Protein AF-A0A350WQW7-F1 (afdb_monomer_lite)

Radius of gyration: 20.15 Å; chains: 1; bounding box: 38×50×71 Å

Foldseek 3Di:
DDDDPQQVVLLVVLVVVLVVVVPCSLVLLVVLVVVCCVVPVDPPVRLLVVLLVVLQVVCVVVPNPPPPPPDDPVRSVVSSSVSSSSVSSNSCSVPHHNVVSVVSVVVSVVVVVVVVVVPPPPPVPPDDD

Structure (mmCIF, N/CA/C/O backbone):
data_AF-A0A350WQW7-F1
#
_entry.id   AF-A0A350WQW7-F1
#
loop_
_atom_site.group_PDB
_atom_site.id
_atom_site.type_symbol
_atom_site.label_atom_id
_atom_site.label_alt_id
_atom_site.label_comp_id
_atom_site.label_asym_id
_atom_site.label_entity_id
_atom_site.label_seq_id
_atom_site.pdbx_PDB_ins_code
_atom_site.Cartn_x
_atom_site.Cartn_y
_atom_site.Cartn_z
_atom_site.occupancy
_atom_site.B_iso_or_equiv
_atom_site.auth_seq_id
_atom_site.auth_comp_id
_atom_site.auth_asym_id
_atom_site.auth_atom_id
_atom_site.pdbx_PDB_model_num
ATOM 1 N N . MET A 1 1 ? -18.948 26.414 -5.361 1.00 32.97 1 MET A N 1
ATOM 2 C CA . MET A 1 1 ? -18.818 25.333 -4.365 1.00 32.97 1 MET A CA 1
ATOM 3 C C . MET A 1 1 ? -17.499 24.637 -4.635 1.00 32.97 1 MET A C 1
ATOM 5 O O . MET A 1 1 ? -17.337 24.080 -5.711 1.00 32.97 1 MET A O 1
ATOM 9 N N . THR A 1 2 ? -16.522 24.781 -3.748 1.00 39.31 2 THR A N 1
ATOM 10 C CA . THR A 1 2 ? -15.232 24.093 -3.848 1.00 39.31 2 THR A CA 1
ATOM 11 C C . THR A 1 2 ? -15.436 22.650 -3.403 1.00 39.31 2 THR A C 1
ATOM 13 O O . THR A 1 2 ? -15.809 22.400 -2.259 1.00 39.31 2 THR A O 1
ATOM 16 N N . PHE A 1 3 ? -15.275 21.705 -4.331 1.00 40.31 3 PHE A N 1
ATOM 17 C CA . PHE A 1 3 ? -15.280 20.280 -4.011 1.00 40.31 3 PHE A CA 1
ATOM 18 C C . PHE A 1 3 ? -14.200 20.004 -2.960 1.00 40.31 3 PHE A C 1
ATOM 20 O O . PHE A 1 3 ? -13.123 20.602 -3.027 1.00 40.31 3 PHE A O 1
ATOM 27 N N . PRO A 1 4 ? -14.477 19.154 -1.965 1.00 44.84 4 PRO A N 1
ATOM 28 C CA . PRO A 1 4 ? -13.563 18.982 -0.855 1.00 44.84 4 PRO A CA 1
ATOM 29 C C . PRO A 1 4 ? -12.287 18.282 -1.355 1.00 44.84 4 PRO A C 1
ATOM 31 O O . PRO A 1 4 ? -12.344 17.310 -2.108 1.00 44.84 4 PRO A O 1
ATOM 34 N N . SER A 1 5 ? -11.132 18.788 -0.920 1.00 56.12 5 SER A N 1
ATOM 35 C CA . SER A 1 5 ? -9.756 18.330 -1.196 1.00 56.12 5 SER A CA 1
ATOM 36 C C . SER A 1 5 ? -9.426 16.936 -0.636 1.00 56.12 5 SER A C 1
ATOM 38 O O . SER A 1 5 ? -8.255 16.591 -0.483 1.00 56.12 5 SER A O 1
ATOM 40 N N . ILE A 1 6 ? -10.457 16.124 -0.355 1.00 53.62 6 ILE A N 1
ATOM 41 C CA . ILE A 1 6 ? -10.444 14.873 0.426 1.00 53.62 6 ILE A CA 1
ATOM 42 C C . ILE A 1 6 ? -9.316 13.940 -0.011 1.00 53.62 6 ILE A C 1
ATOM 44 O O . ILE A 1 6 ? -8.699 13.279 0.815 1.00 53.62 6 ILE A O 1
ATOM 48 N N . SER A 1 7 ? -9.017 13.914 -1.306 1.00 59.28 7 SER A N 1
ATOM 49 C CA . SER A 1 7 ? -7.996 13.047 -1.875 1.00 59.28 7 SER A CA 1
ATOM 50 C C . SER A 1 7 ? -6.568 13.409 -1.435 1.00 59.28 7 SER A C 1
ATOM 52 O O . SER A 1 7 ? -5.855 12.542 -0.935 1.00 59.28 7 SER A O 1
ATOM 54 N N . ALA A 1 8 ? -6.135 14.665 -1.571 1.00 68.88 8 ALA A N 1
ATOM 55 C CA . ALA A 1 8 ? -4.753 15.037 -1.258 1.00 68.88 8 ALA A CA 1
ATOM 56 C C . ALA A 1 8 ? -4.488 15.000 0.255 1.00 68.88 8 ALA A C 1
ATOM 58 O O . ALA A 1 8 ? -3.455 14.490 0.695 1.00 68.88 8 ALA A O 1
ATOM 59 N N . ASP A 1 9 ? -5.456 15.467 1.047 1.00 83.00 9 ASP A N 1
ATOM 60 C CA . ASP A 1 9 ? -5.330 15.519 2.503 1.00 83.00 9 ASP A CA 1
ATOM 61 C C . ASP A 1 9 ? -5.293 14.111 3.113 1.00 83.00 9 ASP A C 1
ATOM 63 O O . ASP A 1 9 ? -4.450 13.829 3.966 1.00 83.00 9 ASP A O 1
ATOM 67 N N . ASN A 1 10 ? -6.133 13.182 2.637 1.00 86.81 10 ASN A N 1
ATOM 68 C CA . ASN A 1 10 ? -6.117 11.800 3.124 1.00 86.81 10 ASN A CA 1
ATOM 69 C C . ASN A 1 10 ? -4.840 11.056 2.730 1.00 86.81 10 ASN A C 1
ATOM 71 O O . ASN A 1 10 ? -4.308 10.304 3.546 1.00 86.81 10 ASN A O 1
ATOM 75 N N . VAL A 1 11 ? -4.324 11.282 1.517 1.00 89.31 11 VAL A N 1
ATOM 76 C CA . VAL A 1 11 ? -3.051 10.691 1.073 1.00 89.31 11 VAL A CA 1
ATOM 77 C C . VAL A 1 11 ? -1.920 11.113 2.004 1.00 89.31 11 VAL A C 1
ATOM 79 O O . VAL A 1 11 ? -1.189 10.259 2.508 1.00 89.31 11 VAL A O 1
ATOM 82 N N . ILE A 1 12 ? -1.795 12.417 2.268 1.00 91.00 12 ILE A N 1
ATOM 83 C CA . ILE A 1 12 ? -0.742 12.946 3.139 1.00 91.00 12 ILE A CA 1
ATOM 84 C C . ILE A 1 12 ? -0.913 12.410 4.562 1.00 91.00 12 ILE A C 1
ATOM 86 O O . ILE A 1 12 ? 0.061 11.945 5.152 1.00 91.00 12 ILE A O 1
ATOM 90 N N . LYS A 1 13 ? -2.138 12.405 5.104 1.00 93.31 13 LYS A N 1
ATOM 91 C CA . LYS A 1 13 ? -2.411 11.860 6.442 1.00 93.31 13 LYS A CA 1
ATOM 92 C C . LYS A 1 13 ? -1.998 10.393 6.552 1.00 93.31 13 LYS A C 1
ATOM 94 O O . LYS A 1 13 ? -1.249 10.054 7.461 1.00 93.31 13 LYS A O 1
ATOM 99 N N . ILE A 1 14 ? -2.414 9.539 5.616 1.00 94.19 14 ILE A N 1
ATOM 100 C CA . ILE A 1 14 ? -2.062 8.110 5.624 1.00 94.19 14 ILE A CA 1
ATOM 101 C C . ILE A 1 14 ? -0.546 7.919 5.523 1.00 94.19 14 ILE A C 1
ATOM 103 O O . ILE A 1 14 ? 0.018 7.145 6.297 1.00 94.19 14 ILE A O 1
ATOM 107 N N . LEU A 1 15 ? 0.130 8.648 4.630 1.00 92.88 15 LEU A N 1
ATOM 108 C CA . LEU A 1 15 ? 1.584 8.567 4.471 1.00 92.88 15 LEU A CA 1
ATOM 109 C C . LEU A 1 15 ? 2.320 8.950 5.766 1.00 92.88 15 LEU A C 1
ATOM 111 O O . LEU A 1 15 ? 3.207 8.220 6.216 1.00 92.88 15 LEU A O 1
ATOM 115 N N . LEU A 1 16 ? 1.933 10.074 6.379 1.00 94.31 16 LEU A N 1
ATOM 116 C CA . LEU A 1 16 ? 2.516 10.563 7.631 1.00 94.31 16 LEU A CA 1
ATOM 117 C C . LEU A 1 16 ? 2.202 9.651 8.819 1.00 94.31 16 LEU A C 1
ATOM 119 O O . LEU A 1 16 ? 3.017 9.529 9.729 1.00 94.31 16 LEU A O 1
ATOM 123 N N . SER A 1 17 ? 1.040 9.006 8.841 1.00 94.69 17 SER A N 1
ATOM 124 C CA . SER A 1 17 ? 0.715 8.038 9.885 1.00 94.69 17 SER A CA 1
ATOM 125 C C . SER A 1 17 ? 1.498 6.744 9.708 1.00 94.69 17 SER A C 1
ATOM 127 O O . SER A 1 17 ? 2.058 6.239 10.674 1.00 94.69 17 SER A O 1
ATOM 129 N N . LEU A 1 18 ? 1.602 6.207 8.489 1.00 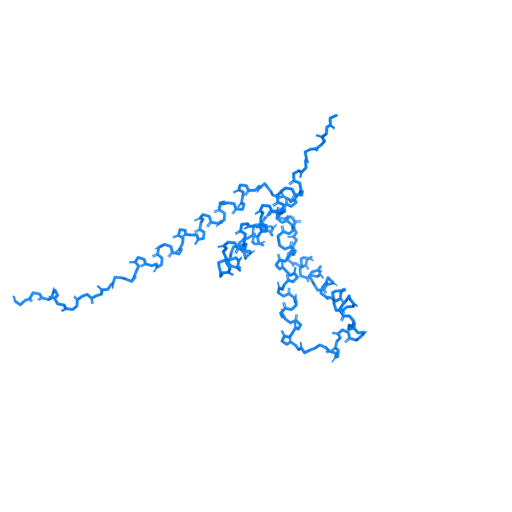95.69 18 LEU A N 1
ATOM 130 C CA . LEU A 1 18 ? 2.363 4.983 8.224 1.00 95.69 18 LEU A CA 1
ATOM 131 C C . LEU A 1 18 ? 3.859 5.146 8.529 1.00 95.69 18 LEU A C 1
ATOM 133 O O . LEU A 1 18 ? 4.479 4.190 9.000 1.00 95.69 18 LEU A O 1
ATOM 137 N N . SER A 1 19 ? 4.431 6.340 8.330 1.00 94.56 19 SER A N 1
ATOM 138 C CA . SER A 1 19 ? 5.834 6.620 8.669 1.00 94.56 19 SER A CA 1
ATOM 139 C C . SER A 1 19 ? 6.112 6.591 10.179 1.00 94.56 19 SER A C 1
ATOM 141 O O . SER A 1 19 ? 7.218 6.238 10.584 1.00 94.56 19 SER A O 1
ATOM 143 N N . GLN A 1 20 ? 5.105 6.857 11.019 1.00 94.75 20 GLN A N 1
ATOM 144 C CA . GLN A 1 20 ? 5.196 6.723 12.481 1.00 94.75 20 GLN A CA 1
ATOM 145 C C . GLN A 1 20 ? 5.209 5.254 12.943 1.00 94.75 20 GLN A C 1
ATOM 147 O O . GLN A 1 20 ? 5.525 4.965 14.097 1.00 94.75 20 GLN A O 1
ATOM 152 N N . TYR A 1 21 ? 4.916 4.309 12.044 1.00 94.31 21 TYR A N 1
ATOM 153 C CA . TYR A 1 21 ? 4.847 2.876 12.326 1.00 94.31 21 TYR A CA 1
ATOM 154 C C . TYR A 1 21 ? 5.781 2.061 11.413 1.00 94.31 21 TYR A C 1
ATOM 156 O O . TYR A 1 21 ? 5.314 1.165 10.711 1.00 94.31 21 TYR A O 1
ATOM 164 N N . PRO A 1 22 ? 7.108 2.281 11.420 1.00 91.31 22 PRO A N 1
ATOM 165 C CA . PRO A 1 22 ? 8.022 1.731 10.411 1.00 91.31 22 PRO A CA 1
ATOM 166 C C . PRO A 1 22 ? 7.981 0.200 10.294 1.00 91.31 22 PRO A C 1
ATOM 168 O O . PRO A 1 22 ? 8.004 -0.332 9.190 1.00 91.31 22 PRO A O 1
ATOM 171 N N . ILE A 1 23 ? 7.840 -0.516 11.413 1.00 91.31 23 ILE A N 1
ATOM 172 C CA . ILE A 1 23 ? 7.762 -1.987 11.420 1.00 91.31 23 ILE A CA 1
ATOM 173 C C . ILE A 1 23 ? 6.322 -2.485 11.214 1.00 91.31 23 ILE A C 1
ATOM 175 O O . ILE A 1 23 ? 6.083 -3.468 10.512 1.00 91.31 23 ILE A O 1
ATOM 179 N N . LEU A 1 24 ? 5.343 -1.808 11.822 1.00 93.44 24 LEU A N 1
ATOM 180 C CA . LEU A 1 24 ? 3.942 -2.242 11.813 1.00 93.44 24 LEU A CA 1
ATOM 181 C C . LEU A 1 24 ? 3.219 -1.879 10.504 1.00 93.44 24 LEU A C 1
ATOM 183 O O . LEU A 1 24 ? 2.257 -2.554 10.139 1.00 93.44 24 LEU A O 1
ATOM 187 N N . SER A 1 25 ? 3.710 -0.882 9.767 1.00 95.25 25 SER A N 1
ATOM 188 C CA . SER A 1 25 ? 3.170 -0.404 8.487 1.00 95.25 25 SER A CA 1
ATOM 189 C C . SER A 1 25 ? 2.956 -1.538 7.486 1.00 95.25 25 SER A C 1
ATOM 191 O O . SER A 1 25 ? 1.900 -1.614 6.863 1.00 95.25 25 SER A O 1
ATOM 193 N N . ARG A 1 26 ? 3.886 -2.498 7.407 1.00 94.06 26 ARG A N 1
ATOM 194 C CA . ARG A 1 26 ? 3.761 -3.680 6.539 1.00 94.06 26 ARG A CA 1
ATOM 195 C C . ARG A 1 26 ? 2.521 -4.514 6.869 1.00 94.06 26 ARG A C 1
ATOM 197 O O . ARG A 1 26 ? 1.818 -4.979 5.971 1.00 94.06 26 ARG A O 1
ATOM 204 N N . ARG A 1 27 ? 2.236 -4.704 8.162 1.00 94.50 27 ARG A N 1
ATOM 205 C CA . ARG A 1 27 ? 1.051 -5.438 8.634 1.00 94.50 27 ARG A CA 1
ATOM 206 C C . ARG A 1 27 ? -0.217 -4.606 8.437 1.00 94.50 27 ARG A C 1
ATOM 208 O O . ARG A 1 27 ? -1.211 -5.151 7.973 1.00 94.50 27 ARG A O 1
ATOM 215 N N . ILE A 1 28 ? -0.168 -3.300 8.705 1.00 96.69 28 ILE A N 1
ATOM 216 C CA . ILE A 1 28 ? -1.282 -2.372 8.450 1.00 96.69 28 ILE A CA 1
ATOM 217 C C . ILE A 1 28 ? -1.685 -2.423 6.968 1.00 96.69 28 ILE A C 1
ATOM 219 O O . ILE A 1 28 ? -2.839 -2.716 6.660 1.00 96.69 28 ILE A O 1
ATOM 223 N N . ARG A 1 29 ? -0.728 -2.276 6.042 1.00 97.50 29 ARG A N 1
ATOM 224 C CA . ARG A 1 29 ? -0.968 -2.353 4.591 1.00 97.50 29 ARG A CA 1
ATOM 225 C C . ARG A 1 29 ? -1.523 -3.696 4.137 1.00 97.50 29 ARG A C 1
ATOM 227 O O . ARG A 1 29 ? -2.354 -3.750 3.234 1.00 97.50 29 ARG A O 1
ATOM 234 N N . HIS A 1 30 ? -1.120 -4.797 4.769 1.00 96.81 30 HIS A N 1
ATOM 235 C CA . HIS A 1 30 ? -1.725 -6.105 4.500 1.00 96.81 30 HIS A CA 1
ATOM 236 C C . HIS A 1 30 ? -3.232 -6.116 4.790 1.00 96.81 30 HIS A C 1
ATOM 238 O O . HIS A 1 30 ? -4.010 -6.608 3.972 1.00 96.81 30 HIS A O 1
ATOM 244 N N . TYR A 1 31 ? -3.660 -5.535 5.913 1.00 97.12 31 TYR A N 1
ATOM 245 C CA . TYR A 1 31 ? -5.082 -5.410 6.241 1.00 97.12 31 TYR A CA 1
ATOM 246 C C . TYR A 1 31 ? -5.806 -4.374 5.379 1.00 97.12 31 TYR A C 1
ATOM 248 O O . TYR A 1 31 ? -6.945 -4.621 4.983 1.00 97.12 31 TYR A O 1
ATOM 256 N N . MET A 1 32 ? -5.141 -3.279 5.005 1.00 97.94 32 MET A N 1
ATOM 257 C CA . MET A 1 32 ? -5.669 -2.327 4.024 1.00 97.94 32 MET A CA 1
ATOM 258 C C . MET A 1 32 ? -5.984 -3.034 2.700 1.00 97.94 32 MET A C 1
ATOM 260 O O . MET A 1 32 ? -7.117 -2.960 2.232 1.00 97.94 32 MET A O 1
ATOM 264 N N . ARG A 1 33 ? -5.041 -3.816 2.150 1.00 97.88 33 ARG A N 1
ATOM 265 C CA . ARG A 1 33 ? -5.260 -4.619 0.930 1.00 97.88 33 ARG A CA 1
ATOM 266 C C . ARG A 1 33 ? -6.421 -5.596 1.075 1.00 97.88 33 ARG A C 1
ATOM 268 O O . ARG A 1 33 ? -7.265 -5.674 0.189 1.00 97.88 33 ARG A O 1
ATOM 275 N N . LYS A 1 34 ? -6.509 -6.310 2.203 1.00 97.62 34 LYS A N 1
ATOM 276 C CA . LYS A 1 34 ? -7.653 -7.195 2.481 1.00 97.62 34 LYS A CA 1
ATOM 277 C C . LYS A 1 34 ? -8.983 -6.440 2.446 1.00 97.62 34 LYS A C 1
ATOM 279 O O . LYS A 1 34 ? -9.929 -6.945 1.851 1.00 97.62 34 LYS A O 1
ATOM 284 N N . SER A 1 35 ? -9.048 -5.252 3.049 1.00 97.19 35 SER A N 1
ATOM 285 C CA . SER A 1 35 ? -10.251 -4.409 3.043 1.00 97.19 35 SER A CA 1
ATOM 286 C C . SER A 1 35 ? -10.623 -3.968 1.624 1.00 97.19 35 SER A C 1
ATOM 288 O O . SER A 1 35 ? -11.773 -4.121 1.219 1.00 97.19 35 SER A O 1
ATOM 290 N N . LEU A 1 36 ? -9.640 -3.512 0.838 1.00 97.81 36 LEU A N 1
ATOM 291 C CA . LEU A 1 36 ? -9.834 -3.114 -0.561 1.00 97.81 36 LEU A CA 1
ATOM 292 C C . LEU A 1 36 ? -10.423 -4.254 -1.404 1.00 97.81 36 LEU A C 1
ATOM 294 O O . LEU A 1 36 ? -11.390 -4.046 -2.138 1.00 97.81 36 LEU A O 1
ATOM 298 N N . PHE A 1 37 ? -9.881 -5.466 -1.256 1.00 97.88 37 PHE A N 1
ATOM 299 C CA . PHE A 1 37 ? -10.349 -6.640 -1.994 1.00 97.88 37 PHE A CA 1
ATOM 300 C C . PHE A 1 37 ? -11.733 -7.099 -1.529 1.00 97.88 37 PHE A C 1
ATOM 302 O O . PHE A 1 37 ? -12.585 -7.402 -2.359 1.00 97.88 37 PHE A O 1
ATOM 309 N N . ALA A 1 38 ? -11.978 -7.123 -0.216 1.00 97.38 38 ALA A N 1
ATOM 310 C CA . ALA A 1 38 ? -13.260 -7.543 0.349 1.00 97.38 38 ALA A CA 1
ATOM 311 C C . ALA A 1 38 ? -14.413 -6.613 -0.055 1.00 97.38 38 ALA A C 1
ATOM 313 O O . ALA A 1 38 ? -15.535 -7.071 -0.246 1.00 97.38 38 ALA A O 1
ATOM 314 N N . ARG A 1 39 ? -14.132 -5.315 -0.216 1.00 96.31 39 ARG A N 1
ATOM 315 C CA . ARG A 1 39 ? -15.101 -4.304 -0.665 1.00 96.31 39 ARG A CA 1
ATOM 316 C C . ARG A 1 39 ? -15.255 -4.242 -2.187 1.00 96.31 39 ARG A C 1
ATOM 318 O O . ARG A 1 39 ? -16.073 -3.471 -2.673 1.00 96.31 39 ARG A O 1
ATOM 325 N N . GLY A 1 40 ? -14.466 -5.012 -2.939 1.00 96.69 40 GLY A N 1
ATOM 326 C CA . GLY A 1 40 ? -14.506 -5.014 -4.402 1.00 96.69 40 GLY A CA 1
ATOM 327 C C . GLY A 1 40 ? -13.968 -3.737 -5.057 1.00 96.69 40 GLY A C 1
ATOM 328 O O . GLY A 1 40 ? -14.217 -3.535 -6.240 1.00 96.69 40 GLY A O 1
ATOM 329 N N . ILE A 1 41 ? -13.225 -2.894 -4.324 1.00 97.06 41 ILE A N 1
ATOM 330 C CA . ILE A 1 41 ? -12.624 -1.655 -4.860 1.00 97.06 41 ILE A CA 1
ATOM 331 C C . ILE A 1 41 ? -11.634 -1.987 -5.981 1.00 97.06 41 ILE A C 1
ATOM 333 O O . ILE A 1 41 ? -11.589 -1.323 -7.010 1.00 97.06 41 ILE A O 1
ATOM 337 N N . ILE A 1 42 ? -10.851 -3.045 -5.781 1.00 97.88 42 ILE A N 1
ATOM 338 C CA . ILE A 1 42 ? -9.983 -3.630 -6.796 1.00 97.88 42 ILE A CA 1
ATOM 339 C C . ILE A 1 42 ? -9.903 -5.136 -6.561 1.00 97.88 42 ILE A C 1
ATOM 341 O O . ILE A 1 42 ? -9.925 -5.603 -5.421 1.00 97.88 42 ILE A O 1
ATOM 345 N N . THR A 1 43 ? -9.826 -5.924 -7.630 1.00 98.12 43 THR A N 1
ATOM 346 C CA . THR A 1 43 ? -9.620 -7.370 -7.511 1.00 98.12 43 THR A CA 1
ATOM 347 C C . THR A 1 43 ? -8.146 -7.677 -7.269 1.00 98.12 43 THR A C 1
ATOM 349 O O . THR A 1 43 ? -7.260 -6.924 -7.672 1.00 98.12 43 THR A O 1
ATOM 352 N N . ARG A 1 44 ? -7.853 -8.824 -6.649 1.00 97.31 44 ARG A N 1
ATOM 353 C CA . ARG A 1 44 ? -6.463 -9.240 -6.411 1.00 97.31 44 ARG A CA 1
ATOM 354 C C . ARG A 1 44 ? -5.657 -9.340 -7.711 1.00 97.31 44 ARG A C 1
ATOM 356 O O . ARG A 1 44 ? -4.521 -8.886 -7.753 1.00 97.31 44 ARG A O 1
ATOM 363 N N . SER A 1 45 ? -6.252 -9.901 -8.764 1.00 97.75 45 SER A N 1
ATOM 364 C CA . SER A 1 45 ? -5.600 -10.053 -10.068 1.00 97.75 45 SER A CA 1
ATOM 365 C C . SER A 1 45 ? -5.330 -8.710 -10.743 1.00 97.75 45 SER A C 1
ATOM 367 O O . SER A 1 45 ? -4.231 -8.514 -11.252 1.00 97.75 45 SER A O 1
ATOM 369 N N . ALA A 1 46 ? -6.286 -7.774 -10.707 1.00 98.06 46 ALA A N 1
ATOM 370 C CA . ALA A 1 46 ? -6.089 -6.432 -11.252 1.00 98.06 46 ALA A CA 1
ATOM 371 C C . ALA A 1 46 ? -5.011 -5.663 -10.476 1.00 98.06 46 ALA A C 1
ATOM 373 O O . ALA A 1 46 ? -4.134 -5.061 -11.087 1.00 98.06 46 ALA A O 1
ATOM 374 N N . PHE A 1 47 ? -5.021 -5.755 -9.143 1.00 98.44 47 PHE A N 1
ATOM 375 C CA . PHE A 1 47 ? -4.007 -5.135 -8.292 1.00 98.44 47 PHE A CA 1
ATOM 376 C C . PHE A 1 47 ? -2.601 -5.675 -8.581 1.00 98.44 47 PHE A C 1
ATOM 378 O O . PHE A 1 47 ? -1.658 -4.901 -8.727 1.00 98.44 47 PHE A O 1
ATOM 385 N N . ASP A 1 48 ? -2.450 -6.999 -8.688 1.00 97.88 48 ASP A N 1
ATOM 386 C CA . ASP A 1 48 ? -1.160 -7.625 -8.988 1.00 97.88 48 ASP A CA 1
ATOM 387 C C . ASP A 1 48 ? -0.671 -7.279 -10.408 1.00 97.88 48 ASP A C 1
ATOM 389 O O . ASP A 1 48 ? 0.519 -7.017 -10.602 1.00 97.88 48 ASP A O 1
ATOM 393 N N . ALA A 1 49 ? -1.576 -7.223 -11.391 1.00 98.31 49 ALA A N 1
ATOM 394 C CA . ALA A 1 49 ? -1.249 -6.811 -12.755 1.00 98.31 49 ALA A CA 1
ATOM 395 C C . ALA A 1 49 ? -0.802 -5.342 -12.822 1.00 98.31 49 ALA A C 1
ATOM 397 O O . ALA A 1 49 ? 0.223 -5.039 -13.433 1.00 98.31 49 ALA A O 1
ATOM 398 N N . GLU A 1 50 ? -1.520 -4.439 -12.151 1.00 98.31 50 GLU A N 1
ATOM 399 C CA . GLU A 1 50 ? -1.164 -3.021 -12.091 1.00 98.31 50 GLU A CA 1
ATOM 400 C C . GLU A 1 50 ? 0.162 -2.799 -11.354 1.00 98.31 50 GLU A C 1
ATOM 402 O O . GLU A 1 50 ? 1.005 -2.029 -11.817 1.00 98.31 50 GLU A O 1
ATOM 407 N N . ALA A 1 51 ? 0.390 -3.505 -10.241 1.00 98.19 51 ALA A N 1
ATOM 408 C CA . ALA A 1 51 ? 1.654 -3.439 -9.512 1.00 98.19 51 ALA A CA 1
ATOM 409 C C . ALA A 1 51 ? 2.836 -3.853 -10.394 1.00 98.19 51 ALA A C 1
ATOM 411 O O . ALA A 1 51 ? 3.864 -3.178 -10.406 1.00 98.19 51 ALA A O 1
ATOM 412 N N . ARG A 1 52 ? 2.678 -4.926 -11.177 1.00 96.50 52 ARG A N 1
ATOM 413 C CA . ARG A 1 52 ? 3.702 -5.369 -12.127 1.00 96.50 52 ARG A CA 1
ATOM 414 C C . ARG A 1 52 ? 3.949 -4.335 -13.221 1.00 96.50 52 ARG A C 1
ATOM 416 O O . ARG A 1 52 ? 5.102 -4.026 -13.502 1.00 96.50 52 ARG A O 1
ATOM 423 N N . GLN A 1 53 ? 2.888 -3.779 -13.799 1.00 96.81 53 GLN A N 1
ATOM 424 C CA . GLN A 1 53 ? 2.995 -2.752 -14.833 1.00 96.81 53 GLN A CA 1
ATOM 425 C C . GLN A 1 53 ? 3.739 -1.511 -14.314 1.00 96.81 53 GLN A C 1
ATOM 427 O O . GLN A 1 53 ? 4.712 -1.066 -14.920 1.00 96.81 53 GLN A O 1
ATOM 432 N N . LYS A 1 54 ? 3.360 -1.001 -13.136 1.00 97.06 54 LYS A N 1
ATOM 433 C CA . LYS A 1 54 ? 4.018 0.158 -12.513 1.00 97.06 54 LYS A CA 1
ATOM 434 C C . LYS A 1 54 ? 5.458 -0.123 -12.084 1.00 97.06 54 LYS A C 1
ATOM 436 O O . LYS A 1 54 ? 6.277 0.796 -12.102 1.00 97.06 54 LYS A O 1
ATOM 441 N N . ALA A 1 55 ? 5.778 -1.363 -11.710 1.00 95.62 55 ALA A N 1
ATOM 442 C CA . ALA A 1 55 ? 7.151 -1.773 -11.438 1.00 95.62 55 ALA A CA 1
ATOM 443 C C . ALA A 1 55 ? 8.011 -1.704 -12.707 1.00 95.62 55 ALA A C 1
ATOM 445 O O . ALA A 1 55 ? 9.068 -1.077 -12.669 1.00 95.62 55 ALA A O 1
ATOM 446 N N . ILE A 1 56 ? 7.526 -2.213 -13.843 1.00 93.31 56 ILE A N 1
ATOM 447 C CA . ILE A 1 56 ? 8.226 -2.110 -15.137 1.00 93.31 56 ILE A CA 1
ATOM 448 C C . ILE A 1 56 ? 8.417 -0.641 -15.542 1.00 93.31 56 ILE A C 1
ATOM 450 O O . ILE A 1 56 ? 9.505 -0.224 -15.930 1.00 93.31 56 ILE A O 1
ATOM 454 N N . GLU A 1 57 ? 7.391 0.193 -15.373 1.00 94.50 57 GLU A N 1
ATOM 455 C CA . GLU A 1 57 ? 7.516 1.634 -15.623 1.00 94.50 57 GLU A CA 1
ATOM 456 C C . GLU A 1 57 ? 8.539 2.307 -14.696 1.00 94.50 57 GLU A C 1
ATOM 458 O O . GLU A 1 57 ? 9.204 3.260 -15.098 1.00 94.50 57 GLU A O 1
ATOM 463 N N . SER A 1 58 ? 8.669 1.842 -13.448 1.00 95.25 58 SER A N 1
ATOM 464 C CA . SER A 1 58 ? 9.677 2.366 -12.520 1.00 95.25 58 SER A CA 1
ATOM 465 C C . SER A 1 58 ? 11.097 1.968 -12.911 1.00 95.25 58 SER A C 1
ATOM 467 O O . SER A 1 58 ? 11.982 2.808 -12.809 1.00 95.25 58 SER A O 1
ATOM 469 N N . GLN A 1 59 ? 11.299 0.758 -13.441 1.00 92.62 59 GLN A N 1
ATOM 470 C CA . GLN A 1 59 ? 12.585 0.336 -13.999 1.00 92.62 59 GLN A CA 1
ATOM 471 C C . GLN A 1 59 ? 13.010 1.281 -15.132 1.00 92.62 59 GLN A C 1
ATOM 473 O O . GLN A 1 59 ? 14.111 1.825 -15.097 1.00 92.62 59 GLN A O 1
ATOM 478 N N . ALA A 1 60 ? 12.098 1.577 -16.066 1.00 91.38 60 ALA A N 1
ATOM 479 C CA . ALA A 1 60 ? 12.365 2.517 -17.154 1.00 91.38 60 ALA A CA 1
ATOM 480 C C . ALA A 1 60 ? 12.689 3.936 -16.646 1.00 91.38 60 ALA A C 1
ATOM 482 O O . ALA A 1 60 ? 13.595 4.587 -17.164 1.00 91.38 60 ALA A O 1
ATOM 483 N N . ARG A 1 61 ? 11.988 4.417 -15.605 1.00 93.56 61 ARG A N 1
ATOM 484 C CA . ARG A 1 61 ? 12.284 5.715 -14.960 1.00 93.56 61 ARG A CA 1
ATOM 485 C C . ARG A 1 61 ? 13.642 5.743 -14.254 1.00 93.56 61 ARG A C 1
ATOM 487 O O . ARG A 1 61 ? 14.228 6.813 -14.134 1.00 93.56 61 ARG A O 1
ATOM 494 N N . GLU A 1 62 ? 14.124 4.594 -13.797 1.00 93.19 62 GLU A N 1
ATOM 495 C CA . GLU A 1 62 ? 15.429 4.422 -13.150 1.00 93.19 62 GLU A CA 1
ATOM 496 C C . GLU A 1 62 ? 16.550 4.066 -14.146 1.00 93.19 62 GLU A C 1
ATOM 498 O O . GLU A 1 62 ? 17.685 3.848 -13.733 1.00 93.19 62 GLU A O 1
ATOM 503 N N . GLY A 1 63 ? 16.261 4.062 -15.455 1.00 88.81 63 GLY A N 1
ATOM 504 C CA . GLY A 1 63 ? 17.256 3.869 -16.516 1.00 88.81 63 GLY A CA 1
ATOM 505 C C . GLY A 1 63 ? 17.544 2.412 -16.882 1.00 88.81 63 GLY A C 1
ATOM 506 O O . GLY A 1 63 ? 18.503 2.159 -17.605 1.00 88.81 63 GLY A O 1
ATOM 507 N N . LEU A 1 64 ? 16.731 1.462 -16.414 1.00 86.38 64 LEU A N 1
ATOM 508 C CA . LEU A 1 64 ? 16.810 0.066 -16.844 1.00 86.38 64 LEU A CA 1
ATOM 509 C C . LEU A 1 64 ? 16.091 -0.083 -18.189 1.00 86.38 64 LEU A C 1
ATOM 511 O O . LEU A 1 64 ? 14.889 0.183 -18.299 1.00 86.38 64 LEU A O 1
ATOM 515 N N . HIS A 1 65 ? 16.833 -0.489 -19.216 1.00 74.62 65 HIS A N 1
ATOM 516 C CA . HIS A 1 65 ? 16.339 -0.558 -20.593 1.00 74.62 65 HIS A CA 1
ATOM 517 C C . HIS A 1 65 ? 15.916 -1.974 -20.994 1.00 74.62 65 HIS A C 1
ATOM 519 O O . HIS A 1 65 ? 15.032 -2.125 -21.841 1.00 74.62 65 HIS A O 1
ATOM 525 N N . ASN A 1 66 ? 16.458 -2.994 -20.325 1.00 74.38 66 ASN A N 1
ATOM 526 C CA . ASN A 1 66 ? 15.990 -4.373 -20.381 1.00 74.38 66 ASN A CA 1
ATOM 527 C C . ASN A 1 66 ? 15.464 -4.854 -19.006 1.00 74.38 66 ASN A C 1
ATOM 529 O O . ASN A 1 66 ? 16.203 -5.472 -18.231 1.00 74.38 66 ASN A O 1
ATOM 533 N N . PRO A 1 67 ? 14.166 -4.621 -18.711 1.00 62.34 67 PRO A N 1
ATOM 534 C CA . PRO A 1 67 ? 13.473 -5.008 -17.475 1.00 62.34 67 PRO A CA 1
ATOM 535 C C . PRO A 1 67 ? 13.682 -6.442 -16.976 1.00 62.34 67 PRO A C 1
ATOM 537 O O . PRO A 1 67 ? 13.520 -6.701 -15.784 1.00 62.34 67 PRO A O 1
ATOM 540 N N . PHE A 1 68 ? 13.972 -7.379 -17.884 1.00 63.94 68 PHE A N 1
ATOM 541 C CA . PHE A 1 68 ? 14.020 -8.814 -17.594 1.00 63.94 68 PHE A CA 1
ATOM 542 C C . PHE A 1 68 ? 15.439 -9.362 -17.402 1.00 63.94 68 PHE A C 1
ATOM 544 O O . PHE A 1 68 ? 15.581 -10.473 -16.896 1.00 63.94 68 PHE A O 1
ATOM 551 N N . GLU A 1 69 ? 16.471 -8.610 -17.792 1.00 68.62 69 GLU A N 1
ATOM 552 C CA . GLU A 1 69 ? 17.868 -9.071 -17.752 1.00 68.62 69 GLU A CA 1
ATOM 553 C C . GLU A 1 69 ? 18.762 -8.199 -16.864 1.00 68.62 69 GLU A C 1
ATOM 555 O O . GLU A 1 69 ? 19.722 -8.699 -16.283 1.00 68.62 69 GLU A O 1
ATOM 560 N N . GLU A 1 70 ? 18.450 -6.908 -16.730 1.00 74.75 70 GLU A N 1
ATOM 561 C CA . GLU A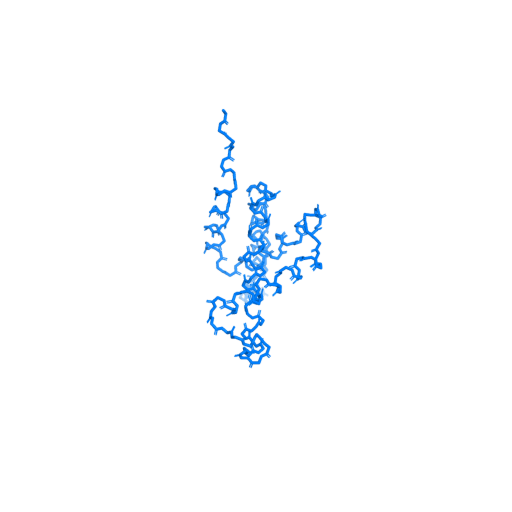 1 70 ? 19.307 -5.955 -16.014 1.00 74.75 70 GLU A CA 1
ATOM 562 C C . GLU A 1 70 ? 19.052 -5.925 -14.499 1.00 74.75 70 GLU A C 1
ATOM 564 O O . GLU A 1 70 ? 19.893 -5.445 -13.738 1.00 74.75 70 GLU A O 1
ATOM 569 N N . GLU A 1 71 ? 17.916 -6.455 -14.036 1.00 85.25 71 GLU A N 1
ATOM 570 C CA . GLU A 1 71 ? 17.548 -6.450 -12.621 1.00 85.25 71 GLU A CA 1
ATOM 571 C C . GLU A 1 71 ? 17.623 -7.851 -12.005 1.00 85.25 71 GLU A C 1
ATOM 573 O O . GLU A 1 71 ? 17.069 -8.826 -12.512 1.00 85.25 71 GLU A O 1
ATOM 578 N N . ARG A 1 72 ? 18.300 -7.951 -10.856 1.00 90.31 72 ARG A N 1
ATOM 579 C CA . ARG A 1 72 ? 18.361 -9.196 -10.085 1.00 90.31 72 ARG A CA 1
ATOM 580 C C . ARG A 1 72 ? 16.996 -9.514 -9.469 1.00 90.31 72 ARG A C 1
ATOM 582 O O . ARG A 1 72 ? 16.272 -8.616 -9.046 1.00 90.31 72 ARG A O 1
ATOM 589 N N . ALA A 1 73 ? 16.684 -10.802 -9.332 1.00 90.38 73 ALA A N 1
ATOM 590 C CA . ALA A 1 73 ? 15.391 -11.261 -8.818 1.00 90.38 73 ALA A CA 1
ATOM 591 C C . ALA A 1 73 ? 15.042 -10.714 -7.418 1.00 90.38 73 ALA A C 1
ATOM 593 O O . ALA A 1 73 ? 13.890 -10.382 -7.162 1.00 90.38 73 ALA A O 1
ATOM 594 N N . ASP A 1 74 ? 16.021 -10.577 -6.519 1.00 93.69 74 ASP A N 1
ATOM 595 C CA . ASP A 1 74 ? 15.818 -9.995 -5.187 1.00 93.69 74 ASP A CA 1
ATOM 596 C C . ASP A 1 74 ? 15.432 -8.511 -5.247 1.00 93.69 74 ASP A C 1
ATOM 598 O O . ASP A 1 74 ? 14.536 -8.074 -4.523 1.00 93.69 74 ASP A O 1
ATOM 602 N N . VAL A 1 75 ? 16.049 -7.757 -6.159 1.00 94.12 75 VAL A N 1
ATOM 603 C CA . VAL A 1 75 ? 15.737 -6.338 -6.383 1.00 94.12 75 VAL A CA 1
ATOM 604 C C . VAL A 1 75 ? 14.351 -6.183 -7.012 1.00 94.12 75 VAL A C 1
ATOM 606 O O . VAL A 1 75 ? 13.580 -5.325 -6.585 1.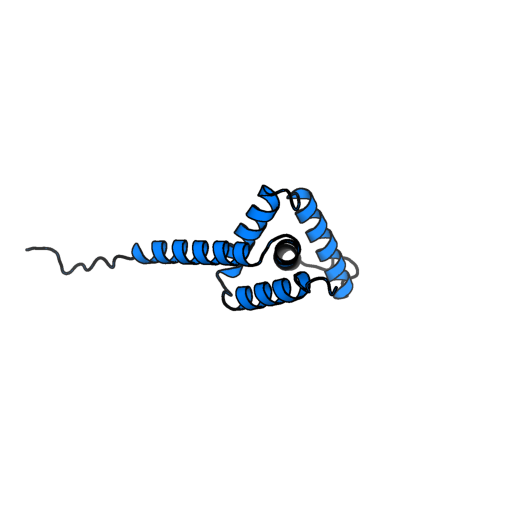00 94.12 75 VAL A O 1
ATOM 609 N N . TRP A 1 76 ? 13.992 -7.050 -7.962 1.00 93.62 76 TRP A N 1
ATOM 610 C CA . TRP A 1 76 ? 12.657 -7.078 -8.563 1.00 93.62 76 TRP A CA 1
ATOM 611 C C . TRP A 1 76 ? 11.552 -7.347 -7.527 1.00 93.62 76 TRP A C 1
ATOM 613 O O . TRP A 1 76 ? 10.533 -6.652 -7.502 1.00 93.62 76 TRP A O 1
ATOM 623 N N . GLU A 1 77 ? 11.751 -8.319 -6.632 1.00 94.88 77 GLU A N 1
ATOM 624 C CA . GLU A 1 77 ? 10.788 -8.608 -5.562 1.00 94.88 77 GLU A CA 1
ATOM 625 C C . GLU A 1 77 ? 10.656 -7.436 -4.582 1.00 94.88 77 GLU A C 1
ATOM 627 O O . GLU A 1 77 ? 9.543 -7.074 -4.183 1.00 94.88 77 GLU A O 1
ATOM 632 N N . GLU A 1 78 ? 11.769 -6.785 -4.232 1.00 96.06 78 GLU A N 1
ATOM 633 C CA . GLU A 1 78 ? 11.740 -5.584 -3.400 1.00 96.06 78 GLU A CA 1
ATOM 634 C C . GLU A 1 78 ? 11.013 -4.423 -4.098 1.00 96.06 78 GLU A C 1
ATOM 636 O O . GLU A 1 78 ? 10.172 -3.756 -3.484 1.00 96.06 78 GLU A O 1
ATOM 641 N N . ARG A 1 79 ? 11.264 -4.212 -5.393 1.00 96.19 79 ARG A N 1
ATOM 642 C CA . ARG A 1 79 ? 10.567 -3.217 -6.215 1.00 96.19 79 ARG A CA 1
ATOM 643 C C . ARG A 1 79 ? 9.066 -3.478 -6.235 1.00 96.19 79 ARG A C 1
ATOM 645 O O . ARG A 1 79 ? 8.287 -2.568 -5.946 1.00 96.19 79 ARG A O 1
ATOM 652 N N . LEU A 1 80 ? 8.645 -4.710 -6.519 1.00 96.69 80 LEU A N 1
ATOM 653 C CA . LEU A 1 80 ? 7.233 -5.090 -6.492 1.00 96.69 80 LEU A CA 1
ATOM 654 C C . LEU A 1 80 ? 6.607 -4.846 -5.121 1.00 96.69 80 LEU A C 1
ATO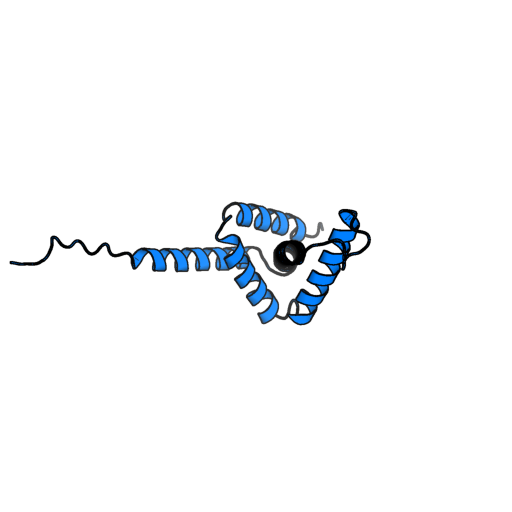M 656 O O . LEU A 1 80 ? 5.481 -4.354 -5.044 1.00 96.69 80 LEU A O 1
ATOM 660 N N . LEU A 1 81 ? 7.314 -5.166 -4.037 1.00 96.69 81 LEU A N 1
ATOM 661 C CA . LEU A 1 81 ? 6.830 -4.920 -2.682 1.00 96.69 81 LEU A CA 1
ATOM 662 C C . LEU A 1 81 ? 6.609 -3.424 -2.431 1.00 96.69 81 LEU A C 1
ATOM 664 O O . LEU A 1 81 ? 5.538 -3.042 -1.955 1.00 96.69 81 LEU A O 1
ATOM 668 N N . ARG A 1 82 ? 7.569 -2.574 -2.813 1.00 96.81 82 ARG A N 1
ATOM 669 C CA . ARG A 1 82 ? 7.461 -1.113 -2.684 1.00 96.81 82 ARG A CA 1
ATOM 670 C C . ARG A 1 82 ? 6.303 -0.554 -3.512 1.00 96.81 82 ARG A C 1
ATOM 672 O O . ARG A 1 82 ? 5.501 0.218 -2.994 1.00 96.81 82 ARG A O 1
ATOM 679 N N . VAL A 1 83 ? 6.157 -0.993 -4.764 1.00 97.81 83 VAL A N 1
ATOM 680 C CA . VAL A 1 83 ? 5.061 -0.557 -5.646 1.00 97.81 83 VAL A CA 1
ATOM 681 C C . VAL A 1 83 ? 3.702 -0.994 -5.102 1.00 97.81 83 VAL A C 1
ATOM 683 O O . VAL A 1 83 ? 2.768 -0.195 -5.085 1.00 97.81 83 VAL A O 1
ATOM 686 N N . ARG A 1 84 ? 3.580 -2.232 -4.606 1.00 98.12 84 ARG A N 1
ATOM 687 C CA . ARG A 1 84 ? 2.351 -2.720 -3.961 1.00 98.12 84 ARG A CA 1
ATOM 688 C C . ARG A 1 84 ? 1.997 -1.894 -2.733 1.00 98.12 84 ARG A C 1
ATOM 690 O O . ARG A 1 84 ? 0.821 -1.610 -2.518 1.00 98.12 84 ARG A O 1
ATOM 697 N N . ASP A 1 85 ? 2.978 -1.518 -1.924 1.00 97.31 85 ASP A N 1
ATOM 698 C CA . ASP A 1 85 ? 2.754 -0.674 -0.754 1.00 97.31 85 ASP A CA 1
ATOM 699 C C . ASP A 1 85 ? 2.258 0.721 -1.157 1.00 97.31 85 ASP A C 1
ATOM 701 O O . ASP A 1 85 ? 1.205 1.139 -0.681 1.00 97.31 85 ASP A O 1
ATOM 705 N N . SER A 1 86 ? 2.906 1.382 -2.120 1.00 96.06 86 SER A N 1
ATOM 706 C CA . SER A 1 86 ? 2.440 2.677 -2.637 1.00 96.06 86 SER A CA 1
ATOM 707 C C . SER A 1 86 ? 1.052 2.604 -3.282 1.00 96.06 86 SER A C 1
ATOM 709 O O . SER A 1 86 ? 0.224 3.484 -3.058 1.00 96.06 86 SER A O 1
ATOM 711 N N . LEU A 1 87 ? 0.762 1.546 -4.048 1.00 97.25 87 LEU A N 1
ATOM 712 C CA . LEU A 1 87 ? -0.567 1.315 -4.620 1.00 97.25 87 LEU A CA 1
ATOM 713 C C . LEU A 1 87 ? -1.625 1.100 -3.541 1.00 97.25 87 LEU A C 1
ATOM 715 O O . LEU A 1 87 ? -2.743 1.585 -3.675 1.00 97.25 87 LEU A O 1
ATOM 719 N N . THR A 1 88 ? -1.283 0.383 -2.472 1.00 97.88 88 THR A N 1
ATOM 720 C CA . THR A 1 88 ? -2.192 0.169 -1.341 1.00 97.88 88 THR A CA 1
ATOM 721 C C . THR A 1 88 ? -2.566 1.503 -0.708 1.00 97.88 88 THR A C 1
ATOM 723 O O . THR A 1 88 ? -3.750 1.774 -0.524 1.00 97.88 88 THR A O 1
ATOM 726 N N . ASP A 1 89 ? -1.565 2.335 -0.417 1.00 96.25 89 ASP A N 1
ATOM 727 C CA . ASP A 1 89 ? -1.755 3.647 0.201 1.00 96.25 89 ASP A CA 1
ATOM 728 C C . ASP A 1 89 ? -2.609 4.550 -0.709 1.00 96.25 89 ASP A C 1
ATOM 730 O O . ASP A 1 89 ? -3.560 5.176 -0.240 1.00 96.25 89 ASP A O 1
ATOM 734 N N . PHE A 1 90 ? -2.344 4.536 -2.022 1.00 95.50 90 PHE A N 1
ATOM 735 C CA . PHE A 1 90 ? -3.127 5.251 -3.034 1.00 95.50 90 PHE A CA 1
ATOM 736 C C . PHE A 1 90 ? -4.591 4.792 -3.076 1.00 95.50 90 PHE A C 1
ATOM 738 O O . PHE A 1 90 ? -5.497 5.596 -2.866 1.00 95.50 90 PHE A O 1
ATOM 745 N N . TYR A 1 91 ? -4.849 3.503 -3.309 1.00 96.25 91 TYR A N 1
ATOM 746 C CA . TYR A 1 91 ? -6.221 3.002 -3.414 1.00 96.25 91 TYR A CA 1
ATOM 747 C C . TYR A 1 91 ? -7.004 3.244 -2.128 1.00 96.25 91 TYR A C 1
ATOM 749 O O . TYR A 1 91 ? -8.169 3.630 -2.186 1.00 96.25 91 TYR A O 1
ATOM 757 N N . PHE A 1 92 ? -6.373 3.068 -0.970 1.00 96.19 92 PHE A N 1
ATOM 758 C CA . PHE A 1 92 ? -7.037 3.303 0.301 1.00 96.19 92 PHE A CA 1
ATOM 759 C C . PHE A 1 92 ? -7.394 4.781 0.486 1.00 96.19 92 PHE A C 1
ATOM 761 O O . PHE A 1 92 ? -8.549 5.087 0.760 1.00 96.19 92 PHE A O 1
ATOM 768 N N . ALA A 1 93 ? -6.448 5.697 0.261 1.00 94.50 93 ALA A N 1
ATOM 769 C CA . ALA A 1 93 ? -6.667 7.128 0.464 1.00 94.50 93 ALA A CA 1
ATOM 770 C C . ALA A 1 93 ? -7.743 7.729 -0.457 1.00 94.50 93 ALA A C 1
ATOM 772 O O . ALA A 1 93 ? -8.444 8.658 -0.058 1.00 94.50 93 ALA A O 1
ATOM 773 N N . TYR A 1 94 ? -7.869 7.211 -1.683 1.00 93.75 94 TYR A N 1
ATOM 774 C CA . TYR A 1 94 ? -8.815 7.727 -2.679 1.00 93.75 94 TYR A CA 1
ATOM 775 C C . TYR A 1 94 ? -10.201 7.079 -2.618 1.00 93.75 94 TYR A C 1
ATOM 777 O O . TYR A 1 94 ? -11.156 7.673 -3.112 1.00 93.75 94 TYR A O 1
ATOM 785 N N . ASN A 1 95 ? -10.326 5.877 -2.048 1.00 94.38 95 ASN A N 1
ATOM 786 C CA . ASN A 1 95 ? -11.585 5.124 -2.064 1.00 94.38 95 ASN A CA 1
ATOM 787 C C . ASN A 1 95 ? -12.216 4.954 -0.681 1.00 94.38 95 ASN A C 1
ATOM 789 O O . ASN A 1 95 ? -13.380 4.565 -0.599 1.00 94.38 95 ASN A O 1
ATOM 793 N N . LEU A 1 96 ? -11.473 5.205 0.400 1.00 93.38 96 LEU A N 1
ATOM 794 C CA . LEU A 1 96 ? -11.942 5.000 1.766 1.00 93.38 96 LEU A CA 1
ATOM 795 C C . LEU A 1 96 ? -11.707 6.247 2.631 1.00 93.38 96 LEU A C 1
ATOM 797 O O . LEU A 1 96 ? -10.710 6.950 2.453 1.00 93.38 96 LEU A O 1
ATOM 801 N N . PRO A 1 97 ? -12.621 6.534 3.575 1.00 92.94 97 PRO A N 1
ATOM 802 C CA . PRO A 1 97 ? -12.435 7.611 4.537 1.00 92.94 97 PRO A CA 1
ATOM 803 C C . PRO A 1 97 ? -11.276 7.286 5.496 1.00 92.94 97 PRO A C 1
ATOM 805 O O . PRO A 1 97 ? -10.929 6.121 5.712 1.00 92.94 97 PRO A O 1
ATOM 808 N N . TYR A 1 98 ? -10.651 8.317 6.067 1.00 91.88 98 TYR A N 1
ATOM 809 C CA . TYR A 1 98 ? -9.446 8.167 6.893 1.00 91.88 98 TYR A CA 1
ATOM 810 C C . TYR A 1 98 ? -9.699 7.345 8.169 1.00 91.88 98 TYR A C 1
ATOM 812 O O . TYR A 1 98 ? -8.822 6.620 8.632 1.00 91.88 98 TYR A O 1
ATOM 820 N N . GLU A 1 99 ? -10.915 7.394 8.696 1.00 93.75 99 GLU A N 1
ATOM 821 C CA . GLU A 1 99 ? -11.367 6.663 9.878 1.00 93.75 99 GLU A CA 1
ATOM 822 C C . GLU A 1 99 ? -11.203 5.141 9.704 1.00 93.75 99 GLU A C 1
ATOM 824 O O . GLU A 1 99 ? -10.821 4.440 10.638 1.00 93.75 99 GLU A O 1
ATOM 829 N N . GLU A 1 100 ? -11.382 4.621 8.483 1.00 95.12 100 GLU A N 1
ATOM 830 C CA . GLU A 1 100 ? -11.169 3.197 8.178 1.00 95.12 100 GLU A CA 1
ATOM 831 C C . GLU A 1 100 ? -9.698 2.794 8.332 1.00 95.12 100 GLU A C 1
ATOM 833 O O . GLU A 1 100 ? -9.382 1.670 8.731 1.00 95.12 100 GLU A O 1
ATOM 838 N N . PHE A 1 101 ? -8.777 3.708 8.023 1.00 95.81 101 PHE A N 1
ATOM 839 C CA . PHE A 1 101 ? -7.357 3.494 8.266 1.00 95.81 101 PHE A CA 1
ATOM 840 C C . PHE A 1 101 ? -7.063 3.513 9.770 1.00 95.81 101 PHE A C 1
ATOM 842 O O . PHE A 1 101 ? -6.364 2.624 10.264 1.00 95.81 101 PHE A O 1
ATOM 849 N N . GLU A 1 102 ? -7.623 4.473 10.511 1.00 95.00 102 GLU A N 1
ATOM 850 C CA . GLU A 1 102 ? -7.437 4.561 11.964 1.00 95.00 102 GLU A CA 1
ATOM 851 C C . GLU A 1 102 ? -7.915 3.299 12.683 1.00 95.00 102 GLU A C 1
ATOM 853 O O . GLU A 1 102 ? -7.221 2.795 13.568 1.00 95.00 102 GLU A O 1
ATOM 858 N N . ASP A 1 103 ? -9.049 2.739 12.269 1.00 96.12 103 ASP A N 1
ATOM 859 C CA . ASP A 1 103 ? -9.577 1.497 12.826 1.00 96.12 103 ASP A CA 1
ATOM 860 C C . ASP A 1 103 ? -8.640 0.309 12.591 1.00 96.12 103 ASP A C 1
ATOM 862 O O . ASP A 1 103 ? -8.409 -0.493 13.503 1.00 96.12 103 ASP A O 1
ATOM 866 N N . ILE A 1 104 ? -8.048 0.199 11.396 1.00 95.81 104 ILE A N 1
ATOM 867 C CA . ILE A 1 104 ? -7.036 -0.828 11.112 1.00 95.81 104 ILE A CA 1
ATOM 868 C C . ILE A 1 104 ? -5.825 -0.638 12.032 1.00 95.81 104 ILE A C 1
ATOM 870 O O . ILE A 1 104 ? -5.361 -1.610 12.634 1.00 95.81 104 ILE A O 1
ATOM 874 N N . VAL A 1 105 ? -5.328 0.592 12.185 1.00 94.81 105 VAL A N 1
ATOM 875 C CA . VAL A 1 105 ? -4.186 0.892 13.064 1.00 94.81 105 VAL A CA 1
ATOM 876 C C . VAL A 1 105 ? -4.498 0.515 14.514 1.00 94.81 105 VAL A C 1
ATOM 878 O O . VAL A 1 105 ? -3.714 -0.206 15.135 1.00 94.81 105 VAL A O 1
ATOM 881 N N . ARG A 1 106 ? -5.658 0.923 15.046 1.00 94.25 106 ARG A N 1
ATOM 882 C CA . ARG A 1 106 ? -6.092 0.603 16.418 1.00 94.25 106 ARG A CA 1
ATOM 883 C C . ARG A 1 106 ? -6.156 -0.904 16.657 1.00 94.25 106 ARG A C 1
ATOM 885 O O . ARG A 1 106 ? -5.627 -1.381 17.660 1.00 94.25 106 ARG A O 1
ATOM 892 N N . ARG A 1 107 ? -6.732 -1.667 15.719 1.00 92.44 107 ARG A N 1
ATOM 893 C CA . ARG A 1 107 ? -6.779 -3.139 15.796 1.00 92.44 107 ARG A CA 1
ATOM 894 C C . ARG A 1 107 ? -5.379 -3.751 15.822 1.00 92.44 107 ARG A C 1
ATOM 896 O O . ARG A 1 107 ? -5.108 -4.615 16.650 1.00 92.44 107 ARG A O 1
ATOM 903 N N . MET A 1 108 ? -4.468 -3.275 14.973 1.00 90.19 108 MET A N 1
ATOM 904 C CA . MET A 1 108 ? -3.089 -3.782 14.927 1.00 90.19 108 MET A CA 1
ATOM 905 C C . MET A 1 108 ? -2.293 -3.486 16.201 1.00 90.19 108 MET A C 1
ATOM 907 O O . MET A 1 108 ? -1.474 -4.308 16.618 1.00 90.19 108 MET A O 1
ATOM 911 N N . LEU A 1 109 ? -2.536 -2.339 16.835 1.00 88.69 109 LEU A N 1
ATOM 912 C CA . LEU A 1 109 ? -1.932 -2.005 18.124 1.00 88.69 109 LEU A CA 1
ATOM 913 C C . LEU A 1 109 ? -2.487 -2.882 19.255 1.00 88.69 109 LEU A C 1
ATOM 915 O O . LEU A 1 109 ? -1.707 -3.378 20.068 1.00 88.69 109 LEU A O 1
ATOM 919 N N . ALA A 1 110 ? -3.800 -3.129 19.272 1.00 87.50 110 ALA A N 1
ATOM 920 C CA . ALA A 1 110 ? -4.438 -4.001 20.258 1.00 87.50 110 ALA A CA 1
ATOM 921 C C . ALA A 1 110 ? -3.938 -5.454 20.161 1.00 87.50 110 ALA A C 1
ATOM 923 O O . ALA A 1 110 ? -3.579 -6.048 21.177 1.00 87.50 110 ALA A O 1
ATOM 924 N N . GLU A 1 111 ? -3.823 -6.001 18.944 1.00 79.00 111 GLU A N 1
ATOM 925 C CA . GLU A 1 111 ? -3.275 -7.347 18.716 1.00 79.00 111 GLU A CA 1
ATOM 926 C C . GLU A 1 111 ? -1.845 -7.483 19.267 1.00 79.00 111 GLU A C 1
ATOM 928 O O . GLU A 1 111 ? -1.521 -8.491 19.892 1.00 79.00 111 GLU A O 1
ATOM 933 N N . ARG A 1 112 ? -0.997 -6.457 19.099 1.00 66.81 112 ARG A N 1
ATOM 934 C CA . ARG A 1 112 ? 0.374 -6.449 19.639 1.00 66.81 112 ARG A CA 1
ATOM 935 C C . ARG A 1 112 ? 0.404 -6.337 21.163 1.00 66.81 112 ARG A C 1
ATOM 937 O O . ARG A 1 112 ? 1.233 -6.985 21.798 1.00 66.81 112 ARG A O 1
ATOM 944 N N . GLY A 1 113 ? -0.472 -5.513 21.740 1.00 60.19 113 GLY A N 1
ATOM 945 C CA . GLY A 1 113 ? -0.613 -5.389 23.191 1.00 60.19 113 GLY A CA 1
ATOM 946 C C . GLY A 1 113 ? -0.926 -6.737 23.836 1.00 60.19 113 GLY A C 1
A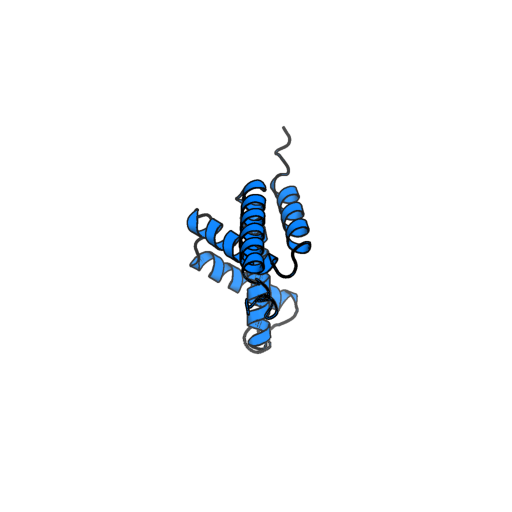TOM 947 O O . GLY A 1 113 ? -0.279 -7.109 24.808 1.00 60.19 113 GLY A O 1
ATOM 948 N N . ASN A 1 114 ? -1.821 -7.514 23.220 1.00 58.62 114 ASN A N 1
ATOM 949 C CA . ASN A 1 114 ? -2.197 -8.841 23.701 1.00 58.62 114 ASN A CA 1
ATOM 950 C C . ASN A 1 114 ? -1.053 -9.868 23.593 1.00 58.62 114 ASN A C 1
ATOM 952 O O . ASN A 1 114 ? -0.897 -10.693 24.484 1.00 58.62 114 ASN A O 1
ATOM 956 N N . THR A 1 115 ? -0.209 -9.793 22.554 1.00 55.69 115 THR A N 1
ATOM 957 C CA . THR A 1 115 ? 0.969 -10.678 22.415 1.00 55.69 115 THR A CA 1
ATOM 958 C C . THR A 1 115 ? 2.051 -10.400 23.467 1.00 55.69 115 THR A C 1
ATOM 960 O O . THR A 1 115 ? 2.755 -11.315 23.879 1.00 55.69 115 THR A O 1
ATOM 963 N N . ASN A 1 116 ? 2.191 -9.153 23.933 1.00 49.97 116 ASN A N 1
ATOM 964 C CA . ASN A 1 116 ? 3.158 -8.811 24.985 1.00 49.97 116 ASN A CA 1
ATOM 965 C C . ASN A 1 116 ? 2.686 -9.198 26.398 1.00 49.97 116 ASN A C 1
ATOM 967 O O . ASN A 1 116 ? 3.525 -9.325 27.286 1.00 49.97 116 ASN A O 1
ATOM 971 N N . VAL A 1 117 ? 1.382 -9.399 26.622 1.00 47.97 117 VAL A N 1
ATOM 972 C CA . VAL A 1 117 ? 0.850 -9.820 27.935 1.00 47.97 117 VAL A CA 1
ATOM 973 C C . VAL A 1 117 ?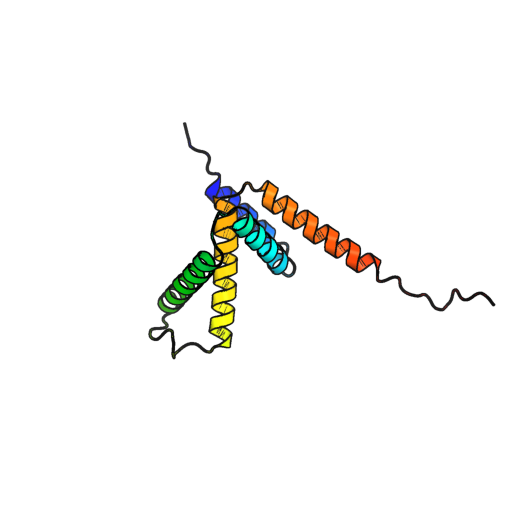 1.117 -11.311 28.205 1.00 47.97 117 VAL A C 1
ATOM 975 O O . VAL A 1 117 ? 1.161 -11.723 29.359 1.00 47.97 117 VAL A O 1
ATOM 978 N N . GLU A 1 118 ? 1.387 -12.116 27.171 1.00 47.06 118 GLU A N 1
ATOM 979 C CA . GLU A 1 118 ? 1.764 -13.533 27.327 1.00 47.06 118 GLU A CA 1
ATOM 980 C C . GLU A 1 118 ? 3.239 -13.763 27.696 1.00 47.06 118 GLU A C 1
ATOM 982 O O . GLU A 1 118 ? 3.602 -14.875 28.075 1.00 47.06 118 GLU A O 1
ATOM 987 N N . PHE A 1 119 ? 4.090 -12.730 27.698 1.00 45.81 119 PHE A N 1
ATOM 988 C CA . PHE A 1 119 ? 5.391 -12.795 28.377 1.00 45.81 119 PHE A CA 1
ATOM 989 C C . PHE A 1 119 ? 5.205 -12.563 29.884 1.00 45.81 119 PHE A C 1
ATOM 991 O O . PHE A 1 119 ? 5.737 -11.620 30.472 1.00 45.81 119 PHE A O 1
ATOM 998 N N . ILE A 1 120 ? 4.436 -13.445 30.529 1.00 49.91 120 ILE A N 1
ATOM 999 C CA . ILE A 1 120 ? 4.513 -13.619 31.977 1.00 49.91 120 ILE A CA 1
ATOM 1000 C C . ILE A 1 120 ? 5.911 -14.172 32.239 1.00 49.91 120 ILE A C 1
ATOM 1002 O O . ILE A 1 120 ? 6.200 -15.335 31.959 1.00 49.91 120 ILE A O 1
ATOM 1006 N N . TRP A 1 121 ? 6.800 -13.316 32.737 1.00 45.53 121 TRP A N 1
ATOM 1007 C CA . TRP A 1 121 ? 8.043 -13.748 33.355 1.00 45.53 121 TRP A CA 1
ATOM 1008 C C . TRP A 1 121 ? 7.677 -14.756 34.446 1.00 45.53 121 TRP A C 1
ATOM 1010 O O . TRP A 1 121 ? 7.165 -14.381 35.500 1.00 45.53 121 TRP A O 1
ATOM 1020 N N . PHE A 1 122 ? 7.889 -16.044 34.176 1.00 46.91 122 PHE A N 1
ATOM 1021 C CA . PHE A 1 122 ? 7.895 -17.067 35.210 1.00 46.91 122 PHE A CA 1
ATOM 1022 C C . PHE A 1 122 ? 9.011 -16.683 36.178 1.00 46.91 122 PHE A C 1
ATOM 1024 O O . PHE A 1 122 ? 10.185 -16.859 35.870 1.00 46.91 122 PHE A O 1
ATOM 1031 N N . ASN A 1 123 ? 8.644 -16.086 37.311 1.00 49.09 123 ASN A N 1
ATOM 1032 C CA . ASN A 1 123 ? 9.558 -15.840 38.412 1.00 49.09 123 ASN A CA 1
ATOM 1033 C C . ASN A 1 123 ? 9.742 -17.177 39.154 1.00 49.09 123 ASN A C 1
ATOM 1035 O O . ASN A 1 123 ? 8.806 -17.598 39.840 1.00 49.09 123 ASN A O 1
ATOM 1039 N N . PRO A 1 124 ? 10.887 -17.875 39.028 1.00 54.50 124 PRO A N 1
ATOM 1040 C CA . PRO A 1 124 ? 11.063 -19.195 39.631 1.00 54.50 124 PRO A CA 1
ATOM 1041 C C . PRO A 1 124 ? 11.194 -19.154 41.165 1.00 54.50 124 PRO A C 1
ATOM 1043 O O . PRO A 1 124 ? 11.263 -20.202 41.795 1.00 54.50 124 PRO A O 1
ATOM 1046 N N . GLU A 1 125 ? 11.194 -17.967 41.780 1.00 54.72 125 GLU A N 1
ATOM 1047 C CA . GLU A 1 125 ? 11.351 -17.774 43.230 1.00 54.72 125 GLU A CA 1
ATOM 1048 C C . GLU A 1 125 ? 10.032 -17.830 44.033 1.00 54.72 125 GLU A C 1
ATOM 1050 O O . GLU A 1 125 ? 10.047 -17.672 45.248 1.00 54.72 125 GLU A O 1
ATOM 1055 N N . LEU A 1 126 ? 8.879 -18.071 43.393 1.00 54.94 126 LEU A N 1
ATOM 1056 C CA . LEU A 1 126 ? 7.572 -18.212 44.068 1.00 54.94 126 LEU A CA 1
ATOM 1057 C C . LEU A 1 126 ? 7.085 -19.671 44.154 1.00 54.94 126 LEU A C 1
ATOM 1059 O O . LEU A 1 126 ? 5.882 -19.932 44.123 1.00 54.94 126 LEU A O 1
ATOM 1063 N N . ALA A 1 127 ? 7.999 -20.637 44.261 1.00 47.00 127 ALA A N 1
ATOM 1064 C CA . ALA A 1 127 ? 7.628 -21.995 44.649 1.00 47.00 127 ALA A CA 1
ATOM 1065 C C . ALA A 1 127 ? 7.449 -22.055 46.181 1.00 47.00 127 ALA A C 1
ATOM 1067 O O . ALA A 1 127 ? 8.400 -21.741 46.900 1.00 47.00 127 ALA A O 1
ATOM 1068 N N . PRO A 1 128 ? 6.270 -22.437 46.708 1.00 56.66 128 PRO A N 1
ATOM 1069 C CA . PRO A 1 128 ? 6.116 -22.652 48.140 1.00 56.66 128 PRO A CA 1
ATOM 1070 C C . PRO A 1 128 ? 6.947 -23.876 48.555 1.00 56.66 128 PRO A C 1
ATOM 1072 O O . PRO A 1 128 ? 6.811 -24.940 47.947 1.00 56.66 128 PRO A O 1
ATOM 1075 N N . GLN A 1 129 ? 7.816 -23.709 49.557 1.00 58.62 129 GLN A N 1
ATOM 1076 C CA . GLN A 1 129 ? 8.366 -24.823 50.340 1.00 58.62 129 GLN A CA 1
ATOM 1077 C C . GLN A 1 129 ? 7.415 -25.178 51.479 1.00 58.62 129 GLN A C 1
ATOM 1079 O O . GLN A 1 129 ? 6.829 -24.236 52.062 1.00 58.62 129 GLN A O 1
#

Secondary structure (DSSP, 8-state):
-----HHHHHHHHHHHHHHT-TTTHHHHHHHHHHHHHHTTSS-HHHHHHHHHHHHHHHHHHTT-S-TTTSS-HHHHHHHHHHHHHHHHHHHHHHHS-HHHHHHHHHHHHHHHHHHHHT-----TT----

Sequence (129 aa):
MTFPSISADNVIKILLSLSQYPILSRRIRHYMRKSLFARGIITRSAFDAEARQKAIESQAREGLHNPFEEERADVWEERLLRVRDSLTDFYFAYNLPYEEFEDIVRRMLAERGNTNVEFIWFNPELAPQ

pLDDT: mean 84.75, std 18.04, range [32.97, 98.44]